Protein AF-A0A517YZB8-F1 (afdb_monomer)

Secondary structure (DSSP, 8-state):
-------TTHHHHHHHHHHHGGGHHHHHHHHTTS-HHHHHHHHHHHTS---HHHHHHHHT--HHHHHHHHHHHHHHHT-HHHHHHHHTGGGS-HHHHHHHIIIIIS---HHHHHHHHT--HHHHHHHHHHHHHHHHHHHHHHHHHHHHHHHHHHHHTTS--

Nearest PDB structures (foldseek):
  3hug-assembly1_C  TM=6.269E-01  e=5.762E-01  Mycobacterium tuberculosis H37Rv
  3hug-assembly6_K  TM=7.030E-01  e=1.123E+00  Mycobacterium tuberculosis H37Rv
  1xsv-assembly1_B  TM=5.553E-01  e=5.762E-01  Staphylococcus aureus
  3hug-assembly4_M  TM=6.678E-01  e=1.527E+00  Mycobacterium tuberculosis H37Rv
  6dxo-assembly1_A  TM=4.059E-01  e=3.133E+00  Streptomyces venezuelae ATCC 10712

Sequence (161 aa):
MVQVRGSLKGLSEENLRINMVSHSEELLDRSTHLPTADRVLLEQVLRYGFTAHEIGRLSGITSSSVLRRVRKLSGRLRDPMYRFVTEKEVLIPRDLKVTARLIFVEGRSMRVASEKQGVTMHHTRKRVQQLRMLKEAHEQMNGLGETLKRERTRGRSRKRS

Structure (mmCIF, N/CA/C/O backbone):
data_AF-A0A517YZB8-F1
#
_entry.id   AF-A0A517YZB8-F1
#
loop_
_atom_site.group_PDB
_atom_site.id
_atom_site.type_symbol
_atom_site.label_atom_id
_atom_site.label_alt_id
_atom_site.label_comp_id
_atom_site.label_asym_id
_atom_site.label_entity_id
_atom_site.label_seq_id
_atom_site.pdbx_PDB_ins_code
_atom_site.Cartn_x
_atom_site.Cartn_y
_atom_site.Cartn_z
_atom_site.occupancy
_atom_site.B_iso_or_equiv
_atom_site.auth_seq_id
_atom_site.auth_comp_id
_atom_site.auth_asym_id
_atom_site.auth_atom_id
_atom_site.pdbx_PDB_model_num
ATOM 1 N N . MET A 1 1 ? -29.708 24.770 32.185 1.00 43.69 1 MET A N 1
ATOM 2 C CA . MET A 1 1 ? -30.101 24.411 30.803 1.00 43.69 1 MET A CA 1
ATOM 3 C C . MET A 1 1 ? -28.851 24.026 30.025 1.00 43.69 1 MET A C 1
ATOM 5 O O . MET A 1 1 ? -28.064 24.898 29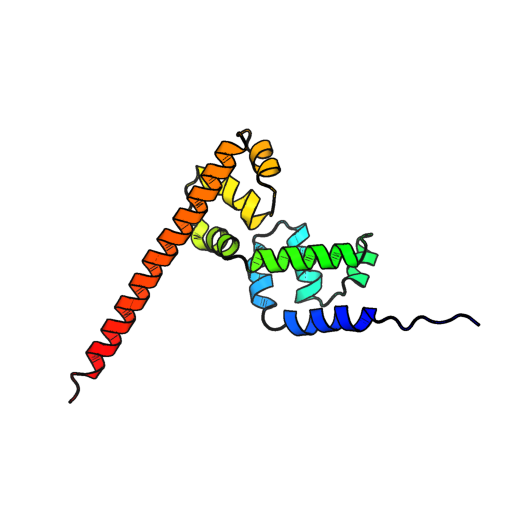.688 1.00 43.69 1 MET A O 1
ATOM 9 N N . VAL A 1 2 ? -28.622 22.730 29.805 1.00 41.00 2 VAL A N 1
ATOM 10 C CA . VAL A 1 2 ? -27.476 22.231 29.025 1.00 41.00 2 VAL A CA 1
ATOM 11 C C . VAL A 1 2 ? -27.929 22.102 27.571 1.00 41.00 2 VAL A C 1
ATOM 13 O O . VAL A 1 2 ? -28.785 21.277 27.262 1.00 41.00 2 VAL A O 1
ATOM 16 N N . GLN A 1 3 ? -27.396 22.942 26.682 1.00 40.94 3 GLN A N 1
ATOM 17 C CA . GLN A 1 3 ? -27.635 22.827 25.243 1.00 40.94 3 GLN A CA 1
ATOM 18 C C . GLN A 1 3 ? -26.942 21.567 24.714 1.00 40.94 3 GLN A C 1
ATOM 20 O O . GLN A 1 3 ? -25.725 21.529 24.526 1.00 40.94 3 GLN A O 1
ATOM 25 N N . VAL A 1 4 ? -27.735 20.532 24.449 1.00 43.50 4 VAL A N 1
ATOM 26 C CA . VAL A 1 4 ? -27.315 19.359 23.684 1.00 43.50 4 VAL A CA 1
ATOM 27 C C . VAL A 1 4 ? -27.113 19.814 22.239 1.00 43.50 4 VAL A C 1
ATOM 29 O O . VAL A 1 4 ? -28.065 19.951 21.475 1.00 43.50 4 VAL A O 1
ATOM 32 N N . ARG A 1 5 ? -25.865 20.108 21.857 1.00 42.34 5 ARG A N 1
ATOM 33 C CA . ARG A 1 5 ? -25.499 20.318 20.451 1.00 42.34 5 ARG A CA 1
ATOM 34 C C . ARG A 1 5 ? -25.814 19.034 19.682 1.00 42.34 5 ARG A C 1
ATOM 36 O O . ARG A 1 5 ? -25.119 18.032 19.848 1.00 42.34 5 ARG A O 1
ATOM 43 N N . GLY A 1 6 ? -26.861 19.087 18.858 1.00 44.06 6 GLY A N 1
ATOM 44 C CA . GLY A 1 6 ? -27.249 18.040 17.919 1.00 44.06 6 GLY A CA 1
ATOM 45 C C . GLY A 1 6 ? -26.044 17.593 17.096 1.00 44.06 6 GLY A C 1
ATOM 46 O O . GLY A 1 6 ? -25.476 18.347 16.307 1.00 44.06 6 GLY A O 1
ATOM 47 N N . SER A 1 7 ? -25.607 16.368 17.363 1.00 49.06 7 SER A N 1
ATOM 48 C CA . SER A 1 7 ? -24.393 15.780 16.821 1.00 49.06 7 SER A CA 1
ATOM 49 C C . SER A 1 7 ? -24.633 15.360 15.371 1.00 49.06 7 SER A C 1
ATOM 51 O O . SER A 1 7 ? -2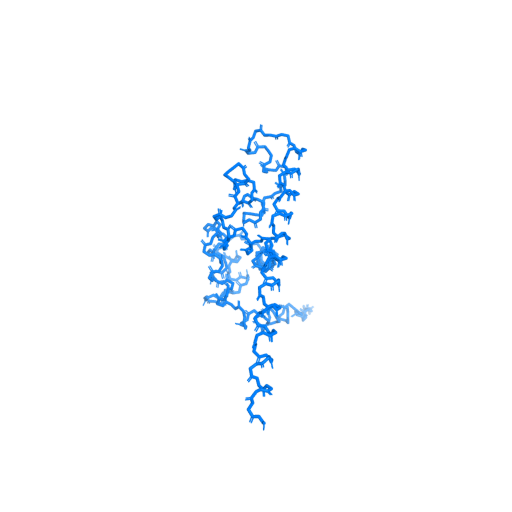5.094 14.255 15.104 1.00 49.06 7 SER A O 1
ATOM 53 N N . LEU A 1 8 ? -24.242 16.207 14.415 1.00 47.28 8 LEU A N 1
ATOM 54 C CA . LEU A 1 8 ? -24.146 15.870 12.983 1.00 47.28 8 LEU A CA 1
ATOM 55 C C . LEU A 1 8 ? -23.129 14.737 12.681 1.00 47.28 8 LEU A C 1
ATOM 57 O O . LEU A 1 8 ? -22.848 14.442 11.522 1.00 47.28 8 LEU A O 1
ATOM 61 N N . LYS A 1 9 ? -22.557 14.080 13.705 1.00 54.66 9 LYS A N 1
ATOM 62 C CA . LYS A 1 9 ? -21.569 13.000 13.554 1.00 54.66 9 LYS A CA 1
ATOM 63 C C . LYS A 1 9 ? -22.149 11.725 12.928 1.00 54.66 9 LYS A C 1
ATOM 65 O O . LYS A 1 9 ? -21.407 11.044 12.222 1.00 54.66 9 LYS A O 1
ATOM 70 N N . GLY A 1 10 ? -23.442 11.438 13.123 1.00 52.25 10 GLY A N 1
ATOM 71 C CA . GLY A 1 10 ? -24.079 10.206 12.629 1.00 52.25 10 GLY A CA 1
ATOM 72 C C . GLY A 1 10 ? -24.065 10.072 11.102 1.00 52.25 10 GLY A C 1
ATOM 73 O O . GLY A 1 10 ? -23.711 9.023 10.570 1.00 52.25 10 GLY A O 1
ATOM 74 N N . LEU A 1 11 ? -24.300 11.177 10.387 1.00 49.84 11 LEU A N 1
ATOM 75 C CA . LEU A 1 11 ? -24.392 11.180 8.922 1.00 49.84 11 LEU A CA 1
ATOM 76 C C . LEU A 1 11 ? -23.056 10.862 8.226 1.00 49.84 11 LEU A C 1
ATOM 78 O O . LEU A 1 11 ? -23.046 10.398 7.089 1.00 49.84 11 LEU A O 1
ATOM 82 N N . SER A 1 12 ? -21.911 11.091 8.881 1.00 60.69 12 SER A N 1
ATOM 83 C CA . SER A 1 12 ? -20.603 10.779 8.284 1.00 60.69 12 SER A CA 1
ATOM 84 C C . SER A 1 12 ? -20.230 9.296 8.386 1.00 60.69 12 SER A C 1
ATOM 86 O O . SER A 1 12 ? -19.554 8.778 7.496 1.00 60.69 12 SER A O 1
ATOM 88 N N . GLU A 1 13 ? -20.679 8.610 9.443 1.00 57.50 13 GLU A N 1
ATOM 89 C CA . GLU A 1 13 ? -20.443 7.174 9.638 1.00 57.50 13 GLU A CA 1
ATOM 90 C C . GLU A 1 13 ? -21.398 6.335 8.784 1.00 57.50 13 GLU A C 1
ATOM 92 O O . GLU A 1 13 ? -20.986 5.346 8.179 1.00 57.50 13 GLU A O 1
ATOM 97 N N . GLU A 1 14 ? -22.646 6.779 8.651 1.00 57.38 14 GLU A N 1
ATOM 98 C CA . GLU A 1 14 ? -23.661 6.115 7.833 1.00 57.38 14 GLU A CA 1
ATOM 99 C C . GLU A 1 14 ? -23.355 6.225 6.327 1.00 57.38 14 GLU A C 1
ATOM 101 O O . GLU A 1 14 ? -23.404 5.231 5.603 1.00 57.38 14 GLU A O 1
ATOM 106 N N . ASN A 1 15 ? -22.869 7.382 5.861 1.00 54.12 15 ASN A N 1
ATOM 107 C CA . ASN A 1 15 ? -22.418 7.551 4.471 1.00 54.12 15 ASN A CA 1
ATOM 108 C C . ASN A 1 15 ? -21.153 6.742 4.122 1.00 54.12 15 ASN A C 1
ATOM 110 O O . ASN A 1 15 ? -20.945 6.380 2.960 1.00 54.12 15 ASN A O 1
ATOM 114 N N . LEU A 1 16 ? -20.299 6.440 5.108 1.00 58.91 16 LEU A N 1
ATOM 115 C CA . LEU A 1 16 ? -19.169 5.523 4.924 1.00 58.91 16 LEU A CA 1
ATOM 116 C C . LEU A 1 16 ? -19.641 4.076 4.755 1.00 58.91 16 LEU A C 1
ATOM 118 O O . LEU A 1 16 ? -19.061 3.351 3.946 1.00 58.91 16 LEU A O 1
ATOM 122 N N . ARG A 1 17 ? -20.704 3.674 5.464 1.00 61.88 17 ARG A N 1
ATOM 123 C CA . ARG A 1 17 ? -21.308 2.343 5.318 1.00 61.88 17 ARG A CA 1
ATOM 124 C C . ARG A 1 17 ? -21.880 2.143 3.913 1.00 61.88 17 ARG A C 1
ATOM 126 O O . ARG A 1 17 ? -21.537 1.157 3.271 1.00 61.88 17 ARG A O 1
ATOM 133 N N . ILE A 1 18 ? -22.659 3.092 3.392 1.00 52.88 18 ILE A N 1
ATOM 134 C CA . ILE A 1 18 ? -23.397 2.918 2.124 1.00 52.88 18 ILE A CA 1
ATOM 135 C C . ILE A 1 18 ? -22.463 2.800 0.901 1.00 52.88 18 ILE A C 1
ATOM 137 O O . ILE A 1 18 ? -22.682 1.954 0.038 1.00 52.88 18 ILE A O 1
ATOM 141 N N . ASN A 1 19 ? -21.364 3.563 0.843 1.00 55.94 19 ASN A N 1
ATOM 142 C CA . ASN A 1 19 ? -20.437 3.522 -0.301 1.00 55.94 19 ASN A CA 1
ATOM 143 C C . ASN A 1 19 ? -19.393 2.382 -0.250 1.00 55.94 19 ASN A C 1
ATOM 145 O O . ASN A 1 19 ? -18.726 2.124 -1.255 1.00 55.94 19 ASN A O 1
ATOM 149 N N . MET A 1 20 ? -19.202 1.708 0.894 1.00 61.72 20 MET A N 1
ATOM 150 C CA . MET A 1 20 ? -18.196 0.637 1.033 1.00 61.72 20 MET A CA 1
ATOM 151 C C . MET A 1 20 ? -18.719 -0.763 0.686 1.00 61.72 20 MET A C 1
ATOM 153 O O . MET A 1 20 ? -17.911 -1.610 0.313 1.00 61.72 20 MET A O 1
ATOM 157 N N . VAL A 1 21 ? -20.031 -1.011 0.749 1.00 64.44 21 VAL A N 1
ATOM 158 C CA . VAL A 1 21 ? -20.598 -2.369 0.616 1.00 64.44 21 VAL A CA 1
ATOM 159 C C . VAL A 1 21 ? -20.439 -2.948 -0.795 1.00 64.44 21 VAL A C 1
ATOM 161 O O . VAL A 1 21 ? -20.084 -4.110 -0.926 1.00 64.44 21 VAL A O 1
ATOM 164 N N . SER A 1 22 ? -20.599 -2.152 -1.857 1.00 68.19 22 SER A N 1
ATOM 165 C CA . SER A 1 22 ? -20.546 -2.678 -3.237 1.00 68.19 22 SER A CA 1
ATOM 166 C C . SER A 1 22 ? -19.158 -3.164 -3.687 1.00 68.19 22 SER A C 1
ATOM 168 O O . SER A 1 22 ? -19.068 -3.848 -4.699 1.00 68.19 22 SER A O 1
ATOM 170 N N . HIS A 1 23 ? -18.084 -2.795 -2.983 1.00 80.88 23 HIS A N 1
ATOM 171 C CA . HIS A 1 23 ? -16.704 -3.165 -3.336 1.00 80.88 23 HIS A CA 1
ATOM 172 C C . HIS A 1 23 ? -15.962 -3.801 -2.149 1.00 80.88 23 HIS A C 1
ATOM 174 O O . HIS A 1 23 ? -14.731 -3.832 -2.123 1.00 80.88 23 HIS A O 1
ATOM 180 N N . SER A 1 24 ? -16.689 -4.245 -1.120 1.00 86.81 24 SER A N 1
ATOM 181 C CA . SER A 1 24 ? -16.093 -4.740 0.123 1.00 86.81 24 SER A CA 1
ATOM 182 C C . SER A 1 24 ? -15.305 -6.031 -0.098 1.00 86.81 24 SER A C 1
ATOM 184 O O . SER A 1 24 ? -14.189 -6.146 0.405 1.00 86.81 24 SER A O 1
ATOM 186 N N . GLU A 1 25 ? -15.834 -6.963 -0.892 1.00 91.50 25 GLU A N 1
ATOM 187 C CA . GLU A 1 25 ? -15.196 -8.253 -1.179 1.00 91.50 25 GLU A CA 1
ATOM 188 C C . GLU A 1 25 ? -13.887 -8.092 -1.958 1.00 91.50 25 GLU A C 1
ATOM 190 O O . GLU A 1 25 ? -12.862 -8.631 -1.547 1.00 91.50 25 GLU A O 1
ATOM 195 N N . GLU A 1 26 ? -13.882 -7.274 -3.015 1.00 92.62 26 GLU A N 1
ATOM 196 C CA . GLU A 1 26 ? -12.677 -6.979 -3.806 1.00 92.62 26 GLU A CA 1
ATOM 197 C C . GLU A 1 26 ? -11.583 -6.326 -2.945 1.00 92.62 26 GLU A C 1
ATOM 199 O O . GLU A 1 26 ? -10.399 -6.649 -3.057 1.00 92.62 26 GLU A O 1
ATOM 204 N N . LEU A 1 27 ? -11.967 -5.409 -2.050 1.00 94.38 27 LEU A N 1
ATOM 205 C CA . LEU A 1 27 ? -11.023 -4.787 -1.125 1.00 94.38 27 LEU A CA 1
ATOM 206 C C . LEU A 1 27 ? -10.487 -5.788 -0.095 1.00 94.38 27 LEU A C 1
ATOM 208 O O . LEU A 1 27 ? -9.301 -5.731 0.232 1.00 94.38 27 LEU A O 1
ATOM 212 N N . LEU A 1 28 ? -11.324 -6.695 0.411 1.00 95.69 28 LEU A N 1
ATOM 213 C CA . LEU A 1 28 ? -10.901 -7.737 1.347 1.00 95.69 28 LEU A CA 1
ATOM 214 C C . LEU A 1 28 ? -9.934 -8.726 0.691 1.00 95.69 28 LEU A C 1
ATOM 216 O O . LEU A 1 28 ? -8.902 -9.024 1.292 1.00 95.69 28 LEU A O 1
ATOM 220 N N . ASP A 1 29 ? -10.206 -9.168 -0.535 1.00 95.81 29 ASP A N 1
ATOM 221 C CA . ASP A 1 29 ? -9.309 -10.047 -1.291 1.00 95.81 29 ASP A CA 1
ATOM 222 C C . ASP A 1 29 ? -7.934 -9.398 -1.492 1.00 95.81 29 ASP A C 1
ATOM 224 O O . ASP A 1 29 ? -6.901 -9.938 -1.086 1.00 95.81 29 ASP A O 1
ATOM 228 N N . ARG A 1 30 ? -7.912 -8.147 -1.965 1.00 96.25 30 ARG A N 1
ATOM 229 C CA . ARG A 1 30 ? -6.662 -7.387 -2.109 1.00 96.25 30 ARG A CA 1
ATOM 230 C C . ARG A 1 30 ? -5.945 -7.164 -0.783 1.00 96.25 30 ARG A C 1
ATOM 232 O O . ARG A 1 30 ? -4.716 -7.126 -0.747 1.00 96.25 30 ARG A O 1
ATOM 239 N N . SER A 1 31 ? -6.679 -7.026 0.322 1.00 97.00 31 SER A N 1
ATOM 240 C CA . SER A 1 31 ? -6.086 -6.776 1.639 1.00 97.00 31 SER A CA 1
ATOM 241 C C . SER A 1 31 ? -5.189 -7.915 2.140 1.00 97.00 31 SER A C 1
ATOM 243 O O . SER A 1 31 ? -4.376 -7.691 3.039 1.00 97.00 31 SER A O 1
ATOM 245 N N . THR A 1 32 ? -5.262 -9.106 1.537 1.00 97.25 32 THR A N 1
ATOM 246 C CA . THR A 1 32 ? -4.416 -10.263 1.875 1.00 97.25 32 THR A CA 1
ATOM 247 C C . THR A 1 32 ? -2.918 -9.975 1.747 1.00 97.25 32 THR A C 1
ATOM 249 O O . THR A 1 32 ? -2.129 -10.533 2.512 1.00 97.25 32 THR A O 1
ATOM 252 N N . HIS A 1 33 ? -2.523 -9.050 0.864 1.00 96.62 33 HIS A N 1
ATOM 253 C CA . HIS A 1 33 ? -1.128 -8.635 0.677 1.00 96.62 33 HIS A CA 1
ATOM 254 C C . HIS A 1 33 ? -0.665 -7.530 1.643 1.00 96.62 33 HIS A C 1
ATOM 256 O O . HIS A 1 33 ? 0.521 -7.181 1.661 1.00 96.62 33 HIS A O 1
ATOM 262 N N . LEU A 1 34 ? -1.571 -6.939 2.429 1.00 96.56 34 LEU A N 1
ATOM 263 C CA . LEU A 1 34 ? -1.227 -5.893 3.391 1.00 96.56 34 LEU A CA 1
ATOM 264 C C . LEU A 1 34 ? -0.509 -6.453 4.629 1.00 96.56 34 LEU A C 1
ATOM 266 O O . LEU A 1 34 ? -0.660 -7.627 4.967 1.00 96.56 34 LEU A O 1
ATOM 270 N N . PRO A 1 35 ? 0.231 -5.603 5.369 1.00 95.75 35 PRO A N 1
ATOM 271 C CA . PRO A 1 35 ? 0.686 -5.951 6.710 1.00 95.75 35 PRO A CA 1
ATOM 272 C C . PRO A 1 35 ? -0.486 -6.378 7.601 1.00 95.75 35 PRO A C 1
ATOM 274 O O . PRO A 1 35 ? -1.552 -5.763 7.552 1.00 95.75 35 PRO A O 1
ATOM 277 N N . THR A 1 36 ? -0.268 -7.367 8.472 1.00 96.50 36 THR A N 1
ATOM 278 C CA . THR A 1 36 ? -1.317 -7.978 9.309 1.00 96.50 36 THR A CA 1
ATOM 279 C C . THR A 1 36 ? -2.178 -6.950 10.044 1.00 96.50 36 THR A C 1
ATOM 281 O O . THR A 1 36 ? -3.398 -7.041 10.007 1.00 96.50 36 THR A O 1
ATOM 284 N N . ALA A 1 37 ? -1.567 -5.928 10.651 1.00 95.94 37 ALA A N 1
ATOM 285 C CA . ALA A 1 37 ? -2.303 -4.894 11.382 1.00 95.94 37 ALA A CA 1
ATOM 286 C C . ALA A 1 37 ? -3.243 -4.057 10.488 1.00 95.94 37 ALA A C 1
ATOM 288 O O . ALA A 1 37 ? -4.312 -3.650 10.933 1.00 95.94 37 ALA A O 1
ATOM 289 N N . ASP A 1 38 ? -2.856 -3.789 9.237 1.00 96.88 38 ASP A N 1
ATOM 290 C CA . ASP A 1 38 ? -3.704 -3.068 8.278 1.00 96.88 38 ASP A CA 1
ATOM 291 C C . ASP A 1 38 ? -4.826 -3.968 7.743 1.00 96.88 38 ASP A C 1
ATOM 293 O O . ASP A 1 38 ? -5.953 -3.504 7.576 1.00 96.88 38 ASP A O 1
ATOM 297 N N . ARG A 1 39 ? -4.523 -5.251 7.498 1.00 97.44 39 ARG A N 1
ATOM 298 C CA . ARG A 1 39 ? -5.501 -6.251 7.055 1.00 97.44 39 ARG A CA 1
ATOM 299 C C . ARG A 1 39 ? -6.593 -6.462 8.102 1.00 97.44 39 ARG A C 1
ATOM 301 O O . ARG A 1 39 ? -7.765 -6.313 7.782 1.00 97.44 39 ARG A O 1
ATOM 308 N N . VAL A 1 40 ? -6.209 -6.711 9.356 1.00 96.94 40 VAL A N 1
ATOM 309 C CA . VAL A 1 40 ? -7.148 -6.908 10.476 1.00 96.94 40 VAL A CA 1
ATOM 310 C C . VAL A 1 40 ? -8.063 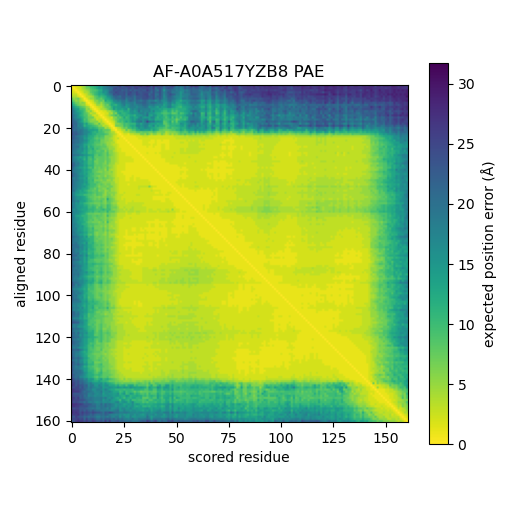-5.697 10.645 1.00 96.94 40 VAL A C 1
ATOM 312 O O . VAL A 1 40 ? -9.266 -5.858 10.826 1.00 96.94 40 VAL A O 1
ATOM 315 N N . LEU A 1 41 ? -7.522 -4.480 10.527 1.00 96.12 41 LEU A N 1
ATOM 316 C CA . LEU A 1 41 ? -8.332 -3.266 10.606 1.00 96.12 41 LEU A CA 1
ATOM 317 C C . LEU A 1 41 ? -9.390 -3.202 9.494 1.00 96.12 41 LEU A C 1
ATOM 319 O O . LEU A 1 41 ? -10.535 -2.835 9.753 1.00 96.12 41 LEU A O 1
ATOM 323 N N . LEU A 1 42 ? -9.021 -3.539 8.256 1.00 95.75 42 LEU A N 1
ATOM 324 C CA . LEU A 1 42 ? -9.980 -3.578 7.153 1.00 95.75 42 LEU A CA 1
ATOM 325 C C . LEU A 1 42 ? -11.010 -4.690 7.329 1.00 95.75 42 LEU A C 1
ATOM 327 O O . LEU A 1 42 ? -12.181 -4.436 7.081 1.00 95.75 42 LEU A O 1
ATOM 331 N N . GLU A 1 43 ? -10.617 -5.877 7.790 1.00 96.12 43 GLU A N 1
ATOM 332 C CA . GLU A 1 43 ? -11.545 -6.974 8.089 1.00 96.12 43 GLU A CA 1
ATOM 333 C C . GLU A 1 43 ? -12.569 -6.571 9.160 1.00 96.12 43 GLU A C 1
ATOM 335 O O . GLU A 1 43 ? -13.766 -6.770 8.964 1.00 96.12 43 GLU A O 1
ATOM 340 N N . GLN A 1 44 ? -12.136 -5.935 10.253 1.00 95.06 44 GLN A N 1
ATOM 341 C CA . GLN A 1 44 ? -13.029 -5.412 11.298 1.00 95.06 44 GLN A CA 1
ATOM 342 C C . GLN A 1 44 ? -14.108 -4.489 10.728 1.00 95.06 44 GLN A C 1
ATOM 344 O O . GLN A 1 44 ? -15.282 -4.634 11.061 1.00 95.06 44 GLN A O 1
ATOM 349 N N . VAL A 1 45 ? -13.729 -3.583 9.830 1.00 93.38 45 VAL A N 1
ATOM 350 C CA . VAL A 1 45 ? -14.671 -2.627 9.238 1.00 93.38 45 VAL A CA 1
ATOM 351 C C . VAL A 1 45 ? -15.538 -3.272 8.155 1.00 93.38 45 VAL A C 1
ATOM 353 O O . VAL A 1 45 ? -16.755 -3.126 8.175 1.00 93.38 45 VAL A O 1
ATOM 356 N N . LEU A 1 46 ? -14.922 -3.962 7.194 1.00 92.38 46 LEU A N 1
ATOM 357 C CA . LEU A 1 46 ? -15.580 -4.429 5.971 1.00 92.38 46 LEU A CA 1
ATOM 358 C C . LEU A 1 46 ? -16.303 -5.762 6.137 1.00 92.38 46 LEU A C 1
ATOM 360 O O . LEU A 1 46 ? -17.359 -5.945 5.542 1.00 92.38 46 LEU A O 1
ATOM 364 N N . ARG A 1 47 ? -15.728 -6.696 6.901 1.00 93.50 47 ARG A N 1
ATOM 365 C CA . ARG A 1 47 ? -16.292 -8.037 7.099 1.00 93.50 47 ARG A CA 1
ATOM 366 C C . ARG A 1 47 ? -17.190 -8.090 8.328 1.00 93.50 47 ARG A C 1
ATOM 368 O O . ARG A 1 47 ? -18.269 -8.661 8.260 1.00 93.50 47 ARG A O 1
ATOM 375 N N . TYR A 1 48 ? -16.743 -7.506 9.437 1.00 92.56 48 TYR A N 1
ATOM 376 C CA . TYR A 1 48 ? -17.448 -7.601 10.720 1.00 92.56 48 TYR A CA 1
ATOM 377 C C . TYR A 1 48 ? -18.331 -6.382 11.033 1.00 92.56 48 TYR A C 1
ATOM 379 O O . TYR A 1 48 ? -19.074 -6.404 12.009 1.00 92.56 48 TYR A O 1
ATOM 387 N N . GLY A 1 49 ? -18.279 -5.324 10.217 1.00 91.50 49 GLY A N 1
ATOM 388 C CA . GLY A 1 49 ? -19.171 -4.167 10.340 1.00 91.50 49 GLY A CA 1
ATOM 389 C C . GLY A 1 49 ? -18.901 -3.254 11.541 1.00 91.50 49 GLY A C 1
ATOM 390 O O . GLY A 1 49 ? -19.741 -2.396 11.841 1.00 91.50 49 GLY A O 1
ATOM 391 N N . PHE A 1 50 ? -17.748 -3.400 12.210 1.00 92.44 50 PHE A N 1
ATOM 392 C CA . PHE A 1 50 ? -17.381 -2.550 13.340 1.00 92.44 50 PHE A CA 1
ATOM 393 C C . PHE A 1 50 ? -17.274 -1.085 12.910 1.00 92.44 50 PHE A C 1
ATOM 395 O O . PHE A 1 50 ? -16.674 -0.734 11.889 1.00 92.44 50 PHE A O 1
ATOM 402 N N . THR A 1 51 ? -17.822 -0.206 13.739 1.00 92.12 51 THR A N 1
ATOM 403 C CA . THR A 1 51 ? -17.681 1.239 13.588 1.00 92.12 51 THR A CA 1
ATOM 404 C C . THR A 1 51 ? -16.279 1.693 13.990 1.00 92.12 51 THR A C 1
ATOM 406 O O . THR A 1 51 ? -15.588 1.072 14.803 1.00 92.12 51 THR A O 1
ATOM 409 N N . ALA A 1 52 ? -15.850 2.845 13.469 1.00 90.88 52 ALA A N 1
ATOM 410 C CA . ALA A 1 52 ? -14.572 3.436 13.860 1.00 90.88 52 ALA A CA 1
ATOM 411 C C . ALA A 1 52 ? -14.510 3.770 15.358 1.00 90.88 52 ALA A C 1
ATOM 413 O O . ALA A 1 52 ? -13.432 3.745 15.953 1.00 90.88 52 ALA A O 1
ATOM 414 N N . HIS A 1 53 ? -15.660 4.077 15.962 1.00 93.00 53 HIS A N 1
ATOM 415 C CA . HIS A 1 53 ? -15.786 4.305 17.392 1.00 93.00 53 HIS A CA 1
ATOM 416 C C . HIS A 1 53 ? -15.548 3.032 18.217 1.00 93.00 53 HIS A C 1
ATOM 418 O O . HIS A 1 53 ? -14.786 3.071 19.182 1.00 93.00 53 HIS A O 1
ATOM 424 N N . GLU A 1 54 ? -16.147 1.902 17.836 1.00 93.75 54 GLU A N 1
ATOM 425 C CA . GLU A 1 54 ? -15.930 0.613 18.510 1.00 93.75 54 GLU A CA 1
ATOM 426 C C . GLU A 1 54 ? -14.474 0.163 18.408 1.00 93.75 54 GLU A C 1
ATOM 428 O O . GLU A 1 54 ? -13.851 -0.136 19.427 1.00 93.75 54 GLU A O 1
ATOM 433 N N . ILE A 1 55 ? -13.897 0.205 17.204 1.00 95.50 55 ILE A N 1
ATOM 434 C CA . ILE A 1 55 ? -12.484 -0.137 16.983 1.00 95.50 55 ILE A CA 1
ATOM 435 C C . ILE A 1 55 ? -11.578 0.780 17.806 1.00 95.50 55 ILE A C 1
ATOM 437 O O . ILE A 1 55 ? -10.621 0.316 18.430 1.00 95.50 55 ILE A O 1
ATOM 441 N N . GLY A 1 56 ? -11.884 2.079 17.828 1.00 94.06 56 GLY A N 1
ATOM 442 C CA . GLY A 1 56 ? -11.139 3.063 18.600 1.00 94.06 56 GLY A CA 1
ATOM 443 C C . GLY A 1 56 ? -11.144 2.770 20.100 1.00 94.06 56 GLY A C 1
ATOM 444 O O . GLY A 1 56 ? -10.084 2.767 20.726 1.00 94.06 56 GLY A O 1
ATOM 445 N N . ARG A 1 57 ? -12.314 2.433 20.659 1.00 96.62 57 ARG A N 1
ATOM 446 C CA . ARG A 1 57 ? -12.464 2.026 22.064 1.00 96.62 57 ARG A CA 1
ATOM 447 C C . ARG A 1 57 ? -11.667 0.756 22.379 1.00 96.62 57 ARG A C 1
ATOM 449 O O . ARG A 1 57 ? -10.995 0.721 23.401 1.00 96.62 57 ARG A O 1
ATOM 456 N N . LEU A 1 58 ? -11.714 -0.251 21.505 1.00 96.19 58 LEU A N 1
ATOM 457 C CA . LEU A 1 58 ? -10.999 -1.522 21.692 1.00 96.19 58 LEU A CA 1
ATOM 458 C C . LEU A 1 58 ? -9.476 -1.379 21.566 1.00 96.19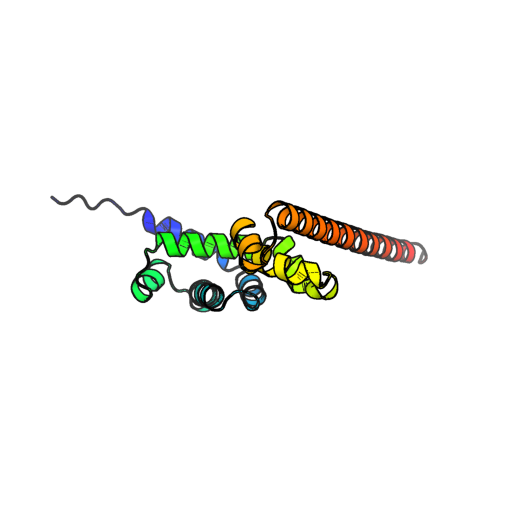 58 LEU A C 1
ATOM 460 O O . LEU A 1 58 ? -8.736 -2.081 22.244 1.00 96.19 58 LEU A O 1
ATOM 464 N N . SER A 1 59 ? -9.005 -0.476 20.703 1.00 94.62 59 SER A N 1
ATOM 465 C CA . SER A 1 59 ? -7.577 -0.342 20.372 1.00 94.62 59 SER A CA 1
ATOM 466 C C . SER A 1 59 ? -6.873 0.805 21.104 1.00 94.62 59 SER A C 1
ATOM 468 O O . SER A 1 59 ? -5.671 0.986 20.927 1.00 94.62 59 SER A O 1
ATOM 470 N N . GLY A 1 60 ? -7.607 1.631 21.858 1.00 96.06 60 GLY A N 1
ATOM 471 C CA . GLY A 1 60 ? -7.069 2.841 22.491 1.00 96.06 60 GLY A CA 1
ATOM 472 C C . GLY A 1 60 ? -6.709 3.955 21.496 1.00 96.06 60 GLY A C 1
ATOM 473 O O . GLY A 1 60 ? -5.819 4.761 21.758 1.00 96.06 60 GLY A O 1
ATOM 474 N N . ILE A 1 61 ? -7.368 4.004 20.334 1.00 95.75 61 ILE A N 1
ATOM 475 C CA . ILE A 1 61 ? -7.103 4.980 19.264 1.00 95.75 61 ILE A CA 1
ATOM 476 C C . ILE A 1 61 ? -8.363 5.821 19.026 1.00 95.75 61 ILE A C 1
ATOM 478 O O . ILE A 1 61 ? -9.483 5.343 19.154 1.00 95.75 61 ILE A O 1
ATOM 482 N N . THR A 1 62 ? -8.221 7.087 18.637 1.00 95.06 62 THR A N 1
ATOM 483 C CA . THR A 1 62 ? -9.389 7.922 18.319 1.00 95.06 62 THR A CA 1
ATOM 484 C C . THR A 1 62 ? -10.104 7.452 17.045 1.00 95.06 62 THR A C 1
ATOM 486 O O . THR A 1 62 ? -9.461 7.087 16.056 1.00 95.06 62 THR A O 1
A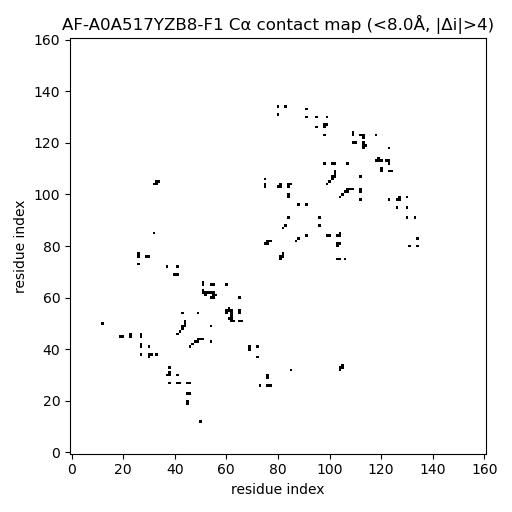TOM 489 N N . SER A 1 63 ? -11.438 7.552 17.006 1.00 92.06 63 SER A N 1
ATOM 490 C CA . SER A 1 63 ? -12.241 7.178 15.827 1.00 92.06 63 SER A CA 1
ATOM 491 C C . SER A 1 63 ? -11.804 7.925 14.561 1.00 92.06 63 SER A C 1
ATOM 493 O O . SER A 1 63 ? -11.770 7.357 13.475 1.00 92.06 63 SER A O 1
ATOM 495 N N . SER A 1 64 ? -11.395 9.193 14.695 1.00 92.50 64 SER A N 1
ATOM 496 C CA . SER A 1 64 ? -10.873 9.998 13.579 1.00 92.50 64 SER A CA 1
ATOM 497 C C . SER A 1 64 ? -9.610 9.384 12.960 1.00 92.50 64 SER A C 1
ATOM 499 O O . SER A 1 64 ? -9.493 9.284 11.736 1.00 92.50 64 SER A O 1
ATOM 501 N N . SER A 1 65 ? -8.685 8.899 13.794 1.00 94.94 65 SER A N 1
ATOM 502 C CA . SER A 1 65 ? -7.473 8.215 13.335 1.00 94.94 65 SER A CA 1
ATOM 503 C C . SER A 1 65 ? -7.794 6.888 12.650 1.00 94.94 65 SER A C 1
ATOM 505 O O . SER A 1 65 ? -7.203 6.588 11.609 1.00 94.94 65 SER A O 1
ATOM 507 N N . VAL A 1 66 ? -8.763 6.131 13.175 1.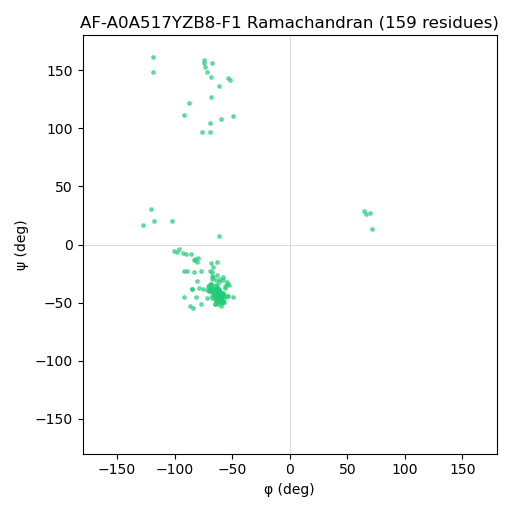00 95.19 66 VAL A N 1
ATOM 508 C CA . VAL A 1 66 ? -9.265 4.900 12.544 1.00 95.19 66 VAL A CA 1
ATOM 509 C C . VAL A 1 66 ? -9.824 5.204 11.153 1.00 95.19 66 VAL A C 1
ATOM 511 O O . VAL A 1 66 ? -9.354 4.635 10.169 1.00 95.19 66 VAL A O 1
ATOM 514 N N . LEU A 1 67 ? -10.739 6.173 11.037 1.00 92.69 67 LEU A N 1
ATOM 515 C CA . LEU A 1 67 ? -11.330 6.578 9.758 1.00 92.69 67 LEU A CA 1
ATOM 516 C C . LEU A 1 67 ? -10.282 7.051 8.753 1.00 92.69 67 LEU A C 1
ATOM 518 O O . LEU A 1 67 ? -10.304 6.655 7.587 1.00 92.69 67 LEU A O 1
ATOM 522 N N . ARG A 1 68 ? -9.335 7.885 9.193 1.00 94.44 68 ARG A N 1
ATOM 523 C CA . ARG A 1 68 ? -8.239 8.359 8.343 1.00 94.44 68 ARG A CA 1
ATOM 524 C C . ARG A 1 68 ? -7.402 7.193 7.825 1.00 94.44 68 ARG A C 1
ATOM 526 O O . ARG A 1 68 ? -7.049 7.181 6.645 1.00 94.44 68 ARG A O 1
ATOM 533 N N . ARG A 1 69 ? -7.101 6.214 8.683 1.00 95.50 69 ARG A N 1
ATOM 534 C CA . ARG A 1 69 ? -6.346 5.018 8.300 1.00 95.50 69 ARG A CA 1
ATOM 535 C C . ARG A 1 69 ? -7.136 4.178 7.302 1.00 95.50 69 ARG A C 1
ATOM 537 O O . ARG A 1 69 ? -6.613 3.925 6.225 1.00 95.50 69 ARG A O 1
ATOM 544 N N . VAL A 1 70 ? -8.395 3.850 7.580 1.00 95.31 70 VAL A N 1
ATOM 545 C CA . VAL A 1 70 ? -9.267 3.067 6.681 1.00 95.31 70 VAL A CA 1
ATOM 546 C C . VAL A 1 70 ? -9.404 3.723 5.306 1.00 95.31 70 VAL A C 1
ATOM 548 O O . VAL A 1 70 ? -9.245 3.046 4.291 1.00 95.31 70 VAL A O 1
ATOM 551 N N . ARG A 1 71 ? -9.614 5.046 5.242 1.00 94.19 71 ARG A N 1
ATOM 552 C CA . ARG A 1 71 ? -9.668 5.788 3.969 1.00 94.19 71 ARG A CA 1
ATOM 553 C C . ARG A 1 71 ? -8.356 5.691 3.196 1.00 94.19 71 ARG A C 1
ATOM 555 O O . ARG A 1 71 ? -8.376 5.421 1.998 1.00 94.19 71 ARG A O 1
ATOM 562 N N . LYS A 1 72 ? -7.215 5.862 3.873 1.00 95.38 72 LYS A N 1
ATOM 563 C CA . LYS A 1 72 ? -5.890 5.728 3.250 1.00 95.38 72 LYS A CA 1
ATOM 564 C C . LYS A 1 72 ? -5.660 4.311 2.716 1.00 95.38 72 LYS A C 1
ATOM 566 O O . LYS A 1 72 ? -5.163 4.161 1.604 1.00 95.38 72 LYS A O 1
ATOM 571 N N . LEU A 1 73 ? -6.031 3.288 3.487 1.00 96.31 73 LEU A N 1
ATOM 572 C CA . LEU A 1 73 ? -5.919 1.886 3.081 1.00 96.31 73 LEU A CA 1
ATOM 573 C C . LEU A 1 73 ? -6.804 1.591 1.869 1.00 96.31 73 LEU A C 1
ATOM 575 O O . LEU A 1 73 ? -6.316 1.050 0.884 1.00 96.31 73 LEU A O 1
ATOM 579 N N . SER A 1 74 ? -8.063 2.022 1.903 1.00 95.25 74 SER A N 1
ATOM 580 C CA . SER A 1 74 ? -9.014 1.823 0.803 1.00 95.25 74 SER A CA 1
ATOM 581 C C . SER A 1 74 ? -8.558 2.524 -0.478 1.00 95.25 74 SER A C 1
ATOM 583 O O . SER A 1 74 ? -8.609 1.934 -1.552 1.00 95.25 74 SER A O 1
ATOM 585 N N . GLY A 1 75 ? -8.050 3.759 -0.373 1.00 95.31 75 GLY A N 1
ATOM 586 C CA . GLY A 1 75 ? -7.459 4.475 -1.506 1.00 95.31 75 GLY A CA 1
ATOM 587 C C . GLY A 1 75 ? -6.250 3.741 -2.087 1.00 95.31 75 GLY A C 1
ATOM 588 O O . GLY A 1 75 ? -6.156 3.586 -3.299 1.00 95.31 75 GLY A O 1
ATOM 589 N N . ARG A 1 76 ? -5.372 3.207 -1.228 1.00 96.88 76 ARG A N 1
ATOM 590 C CA . ARG A 1 76 ? -4.214 2.403 -1.647 1.00 96.88 76 ARG A CA 1
ATOM 591 C C . ARG A 1 76 ? -4.625 1.113 -2.358 1.00 96.88 76 ARG A C 1
ATOM 593 O O . ARG A 1 76 ? -4.048 0.796 -3.383 1.00 96.88 76 ARG A O 1
ATOM 600 N N . LEU A 1 77 ? -5.621 0.387 -1.854 1.00 96.50 77 LEU A N 1
ATOM 601 C CA . LEU A 1 77 ? -6.106 -0.855 -2.475 1.00 96.50 77 LEU A CA 1
ATOM 602 C C . LEU A 1 77 ? -6.784 -0.641 -3.839 1.00 96.50 77 LEU A C 1
ATOM 604 O O . LEU A 1 77 ? -6.921 -1.584 -4.618 1.00 96.50 77 LEU A O 1
ATOM 608 N N . ARG A 1 78 ? -7.225 0.588 -4.127 1.00 95.44 78 ARG A N 1
ATOM 609 C CA . ARG A 1 78 ? -7.764 0.995 -5.433 1.00 95.44 78 ARG A CA 1
ATOM 610 C C . ARG A 1 78 ? -6.701 1.583 -6.358 1.00 95.44 78 ARG A C 1
ATOM 612 O O . ARG A 1 78 ? -6.992 1.847 -7.520 1.00 95.44 78 ARG A O 1
ATOM 619 N N . ASP A 1 79 ? -5.489 1.807 -5.858 1.00 96.50 79 ASP A N 1
ATOM 620 C CA . ASP A 1 79 ? -4.413 2.390 -6.643 1.00 96.50 79 ASP A CA 1
ATOM 621 C C . ASP A 1 79 ? -3.958 1.402 -7.740 1.00 96.50 79 ASP A C 1
ATOM 623 O O . ASP A 1 79 ? -3.620 0.250 -7.440 1.00 96.50 79 ASP A O 1
ATOM 627 N N . PRO A 1 80 ? -3.909 1.818 -9.017 1.00 97.12 80 PRO A N 1
ATOM 628 C CA . PRO A 1 80 ? -3.474 0.946 -10.105 1.00 97.12 80 PRO A CA 1
ATOM 629 C C . PRO A 1 80 ? -2.056 0.379 -9.933 1.00 97.12 80 PRO A C 1
ATOM 631 O O . PRO A 1 80 ? -1.787 -0.734 -10.384 1.00 97.12 80 PRO A O 1
ATOM 634 N N . MET A 1 81 ? -1.139 1.101 -9.274 1.00 98.12 81 MET A N 1
ATOM 635 C CA . MET A 1 81 ? 0.191 0.579 -8.943 1.00 98.12 81 MET A CA 1
ATOM 636 C C . MET A 1 81 ? 0.123 -0.509 -7.877 1.00 98.12 81 MET A C 1
ATOM 638 O O . MET A 1 81 ? 0.868 -1.479 -7.983 1.00 98.12 81 MET A O 1
ATOM 642 N N . TYR A 1 82 ? -0.753 -0.390 -6.873 1.00 98.25 82 TYR A N 1
ATOM 643 C CA . TYR A 1 82 ? -0.951 -1.458 -5.885 1.00 98.25 82 TYR A CA 1
ATOM 644 C C . TYR A 1 82 ? -1.348 -2.760 -6.578 1.00 98.25 82 TYR A C 1
ATOM 646 O O . TYR A 1 82 ? -0.737 -3.809 -6.356 1.00 98.25 82 TYR A O 1
ATOM 654 N N . ARG A 1 83 ? -2.339 -2.666 -7.469 1.00 96.94 83 ARG A N 1
ATOM 655 C CA . ARG A 1 83 ? -2.838 -3.795 -8.251 1.00 96.94 83 ARG A CA 1
ATOM 656 C C . ARG A 1 83 ? -1.749 -4.392 -9.140 1.00 96.94 83 ARG A C 1
ATOM 658 O O . ARG A 1 83 ? -1.530 -5.595 -9.117 1.00 96.94 83 ARG A O 1
ATOM 665 N N . PHE A 1 84 ? -1.020 -3.550 -9.871 1.00 97.94 84 PHE A N 1
ATOM 666 C CA . PHE A 1 84 ? 0.091 -4.001 -10.707 1.00 97.94 84 PHE A CA 1
ATOM 667 C C . PHE A 1 84 ? 1.154 -4.751 -9.892 1.00 97.94 84 PHE A C 1
ATOM 669 O O . PHE A 1 84 ? 1.577 -5.834 -10.284 1.00 97.94 84 PHE A O 1
ATOM 676 N N . VAL A 1 85 ? 1.552 -4.218 -8.735 1.00 98.12 85 VAL A N 1
ATOM 677 C CA . VAL A 1 85 ? 2.600 -4.827 -7.903 1.00 98.12 85 VAL A CA 1
ATOM 678 C C . VAL A 1 85 ? 2.174 -6.168 -7.310 1.00 98.12 85 VAL A C 1
ATOM 680 O O . VAL A 1 85 ? 3.001 -7.070 -7.221 1.00 98.12 85 VAL A O 1
ATOM 683 N N . THR A 1 86 ? 0.909 -6.306 -6.917 1.00 97.31 86 THR A N 1
ATOM 684 C CA . THR A 1 86 ? 0.386 -7.533 -6.295 1.00 97.31 86 THR A CA 1
ATOM 685 C C . THR A 1 86 ? 0.033 -8.608 -7.323 1.00 97.31 86 THR A C 1
ATOM 687 O O . THR A 1 86 ? 0.441 -9.754 -7.170 1.00 97.31 86 THR A O 1
ATOM 690 N N . GLU A 1 87 ? -0.642 -8.251 -8.417 1.00 96.38 87 GLU A N 1
ATOM 691 C CA . GLU A 1 87 ? -1.099 -9.217 -9.428 1.00 96.38 87 GLU A CA 1
ATOM 692 C C . GLU A 1 87 ? -0.019 -9.586 -10.456 1.00 96.38 87 GLU A C 1
ATOM 694 O O . GLU A 1 87 ? -0.103 -10.637 -11.096 1.00 96.38 87 GLU A O 1
ATOM 699 N N . LYS A 1 88 ? 0.979 -8.718 -10.670 1.00 96.94 88 LYS A N 1
ATOM 700 C CA . LYS A 1 88 ? 2.027 -8.885 -11.695 1.00 96.94 88 LYS A CA 1
ATOM 701 C C . LYS A 1 88 ? 3.430 -8.926 -11.100 1.00 96.94 88 LYS A C 1
ATOM 703 O O . LYS A 1 88 ? 4.395 -8.566 -11.769 1.00 96.94 88 LYS A O 1
ATOM 708 N N . GLU A 1 89 ? 3.570 -9.431 -9.875 1.00 96.44 89 GLU A N 1
ATOM 709 C CA . GLU A 1 89 ? 4.862 -9.515 -9.180 1.00 96.44 89 GLU A CA 1
ATOM 710 C C . GLU A 1 89 ? 5.943 -10.250 -9.999 1.00 96.44 89 GLU A C 1
ATOM 712 O O . GLU A 1 89 ? 7.125 -9.908 -9.928 1.00 96.44 89 GLU A O 1
ATOM 717 N N . VAL A 1 90 ? 5.554 -11.241 -10.807 1.00 97.38 90 VAL A N 1
ATOM 718 C CA . VAL A 1 90 ? 6.471 -11.999 -11.680 1.00 97.38 90 VAL A CA 1
ATOM 719 C C . VAL A 1 90 ? 7.121 -11.115 -12.751 1.00 97.38 90 VAL A C 1
ATOM 721 O O . VAL A 1 90 ? 8.265 -11.361 -13.118 1.00 97.38 90 VAL A O 1
ATOM 724 N N . LEU A 1 91 ? 6.437 -10.064 -13.214 1.00 96.88 91 LEU A N 1
ATOM 725 C CA . LEU A 1 91 ? 6.964 -9.133 -14.218 1.00 96.88 91 LEU A CA 1
ATOM 726 C C . LEU A 1 91 ? 7.930 -8.102 -13.624 1.00 96.88 91 LEU A C 1
ATOM 728 O O . LEU A 1 91 ? 8.596 -7.385 -14.367 1.00 96.88 91 LEU A O 1
ATOM 732 N N . ILE A 1 92 ? 7.997 -7.992 -12.295 1.00 98.12 92 ILE A N 1
ATOM 733 C CA . ILE A 1 92 ? 8.821 -6.993 -11.618 1.00 98.12 92 ILE A CA 1
ATOM 734 C C . ILE A 1 92 ? 10.240 -7.550 -11.421 1.00 98.12 92 ILE A C 1
ATOM 736 O O . ILE A 1 92 ? 10.401 -8.567 -10.734 1.00 98.12 92 ILE A O 1
ATOM 740 N N . PRO A 1 93 ? 11.282 -6.870 -11.944 1.00 98.38 93 PRO A N 1
ATOM 741 C CA . PRO A 1 93 ? 12.676 -7.224 -11.694 1.00 98.38 93 PRO A CA 1
ATOM 742 C C . PRO A 1 93 ? 12.988 -7.368 -10.201 1.00 98.38 93 PRO A C 1
ATOM 744 O O . PRO A 1 93 ? 12.489 -6.610 -9.363 1.00 98.38 93 PRO A O 1
ATOM 747 N N . ARG A 1 94 ? 13.821 -8.356 -9.850 1.00 97.44 94 ARG A N 1
ATOM 748 C CA . ARG A 1 94 ? 14.092 -8.745 -8.453 1.00 97.44 94 ARG A CA 1
ATOM 749 C C . ARG A 1 94 ? 14.604 -7.583 -7.596 1.00 97.44 94 ARG A C 1
ATOM 751 O O . ARG A 1 94 ? 14.216 -7.471 -6.436 1.00 97.44 94 ARG A O 1
ATOM 758 N N . ASP A 1 95 ? 15.434 -6.717 -8.164 1.00 97.00 95 ASP A N 1
ATOM 759 C CA . ASP A 1 95 ? 15.999 -5.526 -7.523 1.00 97.00 95 ASP A CA 1
ATOM 760 C C . ASP A 1 95 ? 14.956 -4.423 -7.253 1.00 97.00 95 ASP A C 1
ATOM 762 O O . ASP A 1 95 ? 15.132 -3.609 -6.342 1.00 97.00 95 ASP A O 1
ATOM 766 N N . LEU A 1 96 ? 13.836 -4.422 -7.983 1.00 98.31 96 LEU A N 1
ATOM 767 C CA . LEU A 1 96 ? 12.733 -3.476 -7.803 1.00 98.31 96 LEU A CA 1
ATOM 768 C C . LEU A 1 96 ? 11.653 -3.979 -6.837 1.00 98.31 96 LEU A C 1
ATOM 770 O O . LEU A 1 96 ? 10.957 -3.154 -6.238 1.00 98.31 96 LEU A O 1
ATOM 774 N N . LYS A 1 97 ? 11.526 -5.299 -6.625 1.00 98.12 97 LYS A N 1
ATOM 775 C CA . LYS A 1 97 ? 10.461 -5.907 -5.797 1.00 98.12 97 LYS A CA 1
ATOM 776 C C . LYS A 1 97 ? 10.382 -5.334 -4.385 1.00 98.12 97 LYS A C 1
ATOM 778 O O . LYS A 1 97 ? 9.295 -5.007 -3.910 1.00 98.12 97 LYS A O 1
ATOM 783 N N . VAL A 1 98 ? 11.527 -5.158 -3.721 1.00 97.94 98 VAL A N 1
ATOM 784 C CA . VAL A 1 98 ? 11.570 -4.616 -2.351 1.00 97.94 98 VAL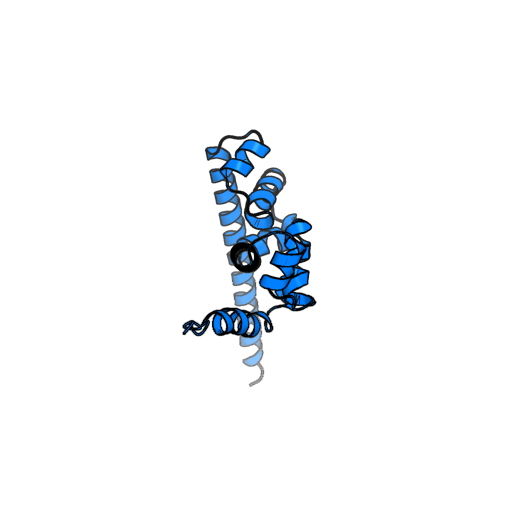 A CA 1
ATOM 785 C C . VAL A 1 98 ? 11.050 -3.178 -2.322 1.00 97.94 98 VAL A C 1
ATOM 787 O O . VAL A 1 98 ? 10.212 -2.837 -1.489 1.00 97.94 98 VAL A O 1
ATOM 790 N N . THR A 1 99 ? 11.483 -2.344 -3.272 1.00 98.44 99 THR A N 1
ATOM 791 C CA . THR A 1 99 ? 11.008 -0.955 -3.387 1.00 98.44 99 THR A CA 1
ATOM 792 C C . THR A 1 99 ? 9.510 -0.910 -3.694 1.00 98.44 99 THR A C 1
ATOM 794 O O . THR A 1 99 ? 8.778 -0.147 -3.060 1.00 98.44 99 THR A O 1
ATOM 797 N N . ALA A 1 100 ? 9.047 -1.758 -4.616 1.00 98.25 100 ALA A N 1
ATOM 798 C CA . ALA A 1 100 ? 7.647 -1.851 -5.005 1.00 98.25 100 ALA A CA 1
ATOM 799 C C . ALA A 1 100 ? 6.751 -2.202 -3.809 1.00 98.25 100 ALA A C 1
ATOM 801 O O . ALA A 1 100 ? 5.774 -1.502 -3.537 1.00 98.25 100 ALA A O 1
ATOM 802 N N . ARG A 1 101 ? 7.129 -3.231 -3.040 1.00 98.00 101 ARG A N 1
ATOM 803 C CA . ARG A 1 101 ? 6.381 -3.678 -1.862 1.00 98.00 101 ARG A CA 1
ATOM 804 C C . ARG A 1 101 ? 6.349 -2.618 -0.764 1.00 98.00 101 ARG A C 1
ATOM 806 O O . ARG A 1 101 ? 5.274 -2.298 -0.266 1.00 98.00 101 ARG A O 1
ATOM 813 N N . LEU A 1 102 ? 7.489 -2.019 -0.418 1.00 98.00 102 LEU A N 1
ATOM 814 C CA . LEU A 1 102 ? 7.550 -1.003 0.640 1.00 98.00 102 LEU A CA 1
ATOM 815 C C . LEU A 1 102 ? 6.676 0.217 0.323 1.00 98.00 102 LEU A C 1
ATOM 817 O O . LEU A 1 102 ? 5.967 0.721 1.193 1.00 98.00 102 LEU A O 1
ATOM 821 N N . ILE A 1 103 ? 6.723 0.706 -0.914 1.00 98.31 103 ILE A N 1
ATOM 822 C CA . ILE A 1 103 ? 6.051 1.955 -1.276 1.00 98.31 103 ILE A CA 1
ATOM 823 C C . ILE A 1 103 ? 4.583 1.710 -1.607 1.00 98.31 103 ILE A C 1
ATOM 825 O O . ILE A 1 103 ? 3.713 2.339 -1.007 1.00 98.31 103 ILE A O 1
ATOM 829 N N . PHE A 1 104 ? 4.296 0.801 -2.536 1.00 98.12 104 PHE A N 1
ATOM 830 C CA . PHE A 1 104 ? 2.942 0.642 -3.059 1.00 98.12 104 PHE A CA 1
ATOM 831 C C . PHE A 1 104 ? 2.090 -0.266 -2.179 1.00 98.12 104 PHE A C 1
ATOM 833 O O . PHE A 1 104 ? 0.935 0.065 -1.945 1.00 98.12 104 PHE A O 1
ATOM 840 N N . VAL A 1 105 ? 2.651 -1.343 -1.614 1.00 97.25 105 VAL A N 1
ATOM 841 C CA . VAL A 1 105 ? 1.886 -2.292 -0.782 1.00 97.25 105 VAL A CA 1
ATOM 842 C C . VAL A 1 105 ? 1.838 -1.841 0.678 1.00 97.25 105 VAL A C 1
ATOM 844 O O . VAL A 1 105 ? 0.761 -1.686 1.250 1.00 97.25 105 VAL A O 1
ATOM 847 N N . GLU A 1 106 ? 2.989 -1.555 1.290 1.00 96.69 106 GLU A N 1
ATOM 848 C CA . GLU A 1 106 ? 3.063 -1.137 2.697 1.00 96.69 106 GLU A CA 1
ATOM 849 C C . GLU A 1 106 ? 2.781 0.359 2.905 1.00 96.69 106 GLU A C 1
ATOM 851 O O . GLU A 1 106 ? 2.529 0.789 4.032 1.00 96.69 106 GLU A O 1
ATOM 856 N N . GLY A 1 107 ? 2.761 1.175 1.844 1.00 96.56 107 GLY A N 1
ATOM 857 C CA . GLY A 1 107 ? 2.482 2.613 1.938 1.00 96.56 107 GLY A CA 1
ATOM 858 C C . GLY A 1 107 ? 3.556 3.408 2.684 1.00 96.56 107 GLY A C 1
ATOM 859 O O . GLY A 1 107 ? 3.239 4.438 3.294 1.00 96.56 107 GLY A O 1
ATOM 860 N N . ARG A 1 108 ? 4.805 2.925 2.692 1.00 97.50 108 ARG A N 1
ATOM 861 C CA . ARG A 1 108 ? 5.954 3.647 3.249 1.00 97.50 108 ARG A CA 1
ATOM 862 C C . ARG A 1 108 ? 6.319 4.815 2.339 1.00 97.50 108 ARG A C 1
ATOM 864 O O . ARG A 1 108 ? 6.165 4.754 1.122 1.00 97.50 108 ARG A O 1
ATOM 871 N N . SER A 1 109 ? 6.827 5.892 2.934 1.00 97.94 109 SER A N 1
ATOM 872 C CA . SER A 1 109 ? 7.385 6.990 2.147 1.00 97.94 109 SER A CA 1
ATOM 873 C C . SER A 1 109 ? 8.661 6.532 1.436 1.00 97.94 109 SER A C 1
ATOM 875 O O . SER A 1 109 ? 9.347 5.620 1.902 1.00 97.94 109 SER A O 1
ATOM 877 N N . MET A 1 110 ? 9.021 7.202 0.338 1.00 98.25 110 MET A N 1
ATOM 878 C CA . MET A 1 110 ? 10.295 6.948 -0.350 1.00 98.25 110 MET A CA 1
ATOM 879 C C . MET A 1 110 ? 11.495 7.073 0.596 1.00 98.25 110 MET A C 1
ATOM 881 O O . MET A 1 110 ? 12.439 6.305 0.458 1.00 98.25 110 MET A O 1
ATOM 885 N N . ARG A 1 111 ? 11.420 7.981 1.582 1.00 98.44 111 ARG A N 1
ATOM 886 C CA . ARG A 1 111 ? 12.461 8.182 2.598 1.00 98.44 111 ARG A CA 1
ATOM 887 C C . ARG A 1 111 ? 12.635 6.960 3.492 1.00 98.44 111 ARG A C 1
ATOM 889 O O . ARG A 1 111 ? 13.731 6.429 3.597 1.00 98.44 111 ARG A O 1
ATOM 896 N N . VAL A 1 112 ? 11.539 6.453 4.054 1.00 98.25 112 VAL A N 1
ATOM 897 C CA . VAL A 1 112 ? 11.583 5.230 4.871 1.00 98.25 112 VAL A CA 1
ATOM 898 C C . VAL A 1 112 ? 12.034 4.034 4.026 1.00 98.25 112 VAL A C 1
ATOM 900 O O . VAL A 1 112 ? 12.797 3.192 4.490 1.00 98.25 112 VAL A O 1
ATOM 903 N N . ALA A 1 113 ? 11.599 3.959 2.765 1.00 98.19 113 ALA A N 1
ATOM 904 C CA . ALA A 1 113 ? 12.001 2.888 1.860 1.00 98.19 113 ALA A CA 1
ATOM 905 C C . ALA A 1 113 ? 13.484 2.959 1.456 1.00 98.19 113 ALA A C 1
ATOM 907 O O . ALA A 1 113 ? 14.090 1.906 1.263 1.00 98.19 113 ALA A O 1
ATOM 908 N N . SER A 1 114 ? 14.061 4.159 1.314 1.00 98.25 114 SER A N 1
ATOM 909 C CA . SER A 1 114 ? 15.483 4.351 1.005 1.00 98.25 114 SER A CA 1
ATOM 910 C C . SER A 1 114 ? 16.360 4.003 2.204 1.00 98.25 114 SER A C 1
ATOM 912 O O . SER A 1 114 ? 17.305 3.235 2.056 1.00 98.25 114 SER A O 1
ATOM 914 N N . GLU A 1 115 ? 15.985 4.484 3.394 1.00 98.19 115 GLU A N 1
ATOM 915 C CA . GLU A 1 115 ? 16.664 4.180 4.660 1.00 98.19 115 GLU A CA 1
ATOM 916 C C . GLU A 1 115 ? 16.682 2.666 4.916 1.00 98.19 115 GLU A C 1
ATOM 918 O O . GLU A 1 115 ? 17.744 2.083 5.112 1.00 98.19 115 GLU A O 1
ATOM 923 N N . LYS A 1 116 ? 15.529 1.993 4.793 1.00 97.88 116 LYS A N 1
ATOM 924 C CA . LYS A 1 116 ? 15.416 0.539 5.000 1.00 97.88 116 LYS A CA 1
ATOM 925 C C . LYS A 1 116 ? 16.221 -0.299 3.997 1.00 97.88 116 LYS A C 1
ATOM 927 O O . LYS A 1 116 ? 16.569 -1.433 4.304 1.00 97.88 116 LYS A O 1
ATOM 932 N N . GLN A 1 117 ? 16.484 0.223 2.801 1.00 97.75 117 GLN A N 1
ATOM 933 C CA . GLN A 1 117 ? 17.248 -0.474 1.759 1.00 97.75 117 GLN A CA 1
ATOM 934 C C . GLN A 1 117 ? 18.735 -0.090 1.736 1.00 97.75 117 GLN A C 1
ATOM 936 O O . GLN A 1 117 ? 19.471 -0.646 0.925 1.00 97.75 117 GLN A O 1
ATOM 941 N N . GLY A 1 118 ? 19.178 0.864 2.563 1.00 97.88 118 GLY A N 1
ATOM 942 C CA . GLY A 1 118 ? 20.556 1.363 2.532 1.00 97.88 118 GLY A CA 1
ATOM 943 C C . GLY A 1 118 ? 20.924 2.071 1.222 1.00 97.88 118 GLY A C 1
ATOM 944 O O . GLY A 1 118 ? 22.079 2.042 0.811 1.00 97.88 118 GLY A O 1
ATOM 945 N N . VAL A 1 119 ? 19.952 2.683 0.535 1.00 98.12 119 VAL A N 1
ATOM 946 C CA . VAL A 1 119 ? 20.174 3.410 -0.728 1.00 98.12 119 VAL A CA 1
ATOM 947 C C . VAL A 1 119 ? 19.799 4.879 -0.589 1.00 98.12 119 VAL A C 1
ATOM 949 O O . VAL A 1 119 ? 19.041 5.271 0.297 1.00 98.12 119 VAL A O 1
ATOM 952 N N . THR A 1 120 ? 20.296 5.719 -1.496 1.00 98.44 120 THR A N 1
ATOM 953 C CA . THR A 1 120 ? 19.932 7.139 -1.493 1.00 98.44 120 THR A CA 1
ATOM 954 C C . THR A 1 120 ? 18.499 7.356 -1.989 1.00 98.44 120 THR A C 1
ATOM 956 O O . THR A 1 120 ? 17.979 6.611 -2.824 1.00 98.44 120 THR A O 1
ATOM 959 N N . MET A 1 121 ? 17.865 8.439 -1.532 1.00 98.44 121 MET A N 1
ATOM 960 C CA . MET A 1 121 ? 16.532 8.861 -1.992 1.00 98.44 121 MET A CA 1
ATOM 961 C C . MET A 1 121 ? 16.424 8.983 -3.522 1.00 98.44 121 MET A C 1
ATOM 963 O O . MET A 1 121 ? 15.381 8.669 -4.098 1.00 98.44 121 MET A O 1
ATOM 967 N N . HIS A 1 122 ? 17.501 9.414 -4.188 1.00 98.50 122 HIS A N 1
ATOM 968 C CA . HIS A 1 122 ? 17.570 9.509 -5.650 1.00 98.50 122 HIS A CA 1
ATOM 969 C C . HIS A 1 122 ? 17.436 8.143 -6.331 1.00 98.50 122 HIS A C 1
ATOM 971 O O . HIS A 1 122 ? 16.659 8.000 -7.276 1.00 98.50 122 HIS A O 1
ATOM 977 N N . HIS A 1 123 ? 18.127 7.121 -5.816 1.00 98.38 123 HIS A N 1
ATOM 978 C CA . HIS A 1 123 ? 18.006 5.753 -6.325 1.00 98.38 123 HIS A CA 1
ATOM 979 C C . HIS A 1 123 ? 16.585 5.218 -6.145 1.00 98.38 123 HIS A C 1
ATOM 981 O O . HIS A 1 123 ? 16.010 4.687 -7.094 1.00 98.38 123 HIS A O 1
ATOM 987 N N . THR A 1 124 ? 15.972 5.426 -4.977 1.00 98.50 124 THR A N 1
ATOM 988 C CA . THR A 1 124 ? 14.572 5.035 -4.745 1.00 98.50 124 THR A CA 1
ATOM 989 C C . THR A 1 124 ? 13.620 5.721 -5.724 1.00 98.50 124 THR A C 1
ATOM 991 O O . THR A 1 124 ? 12.733 5.067 -6.270 1.00 98.50 124 THR A O 1
ATOM 994 N N . ARG A 1 125 ? 13.819 7.015 -6.016 1.00 98.62 125 ARG A N 1
ATOM 995 C CA . ARG A 1 125 ? 13.011 7.747 -7.007 1.00 98.62 125 ARG A CA 1
ATOM 996 C C . ARG A 1 125 ? 13.144 7.146 -8.409 1.00 98.62 125 ARG A C 1
ATOM 998 O O . ARG A 1 125 ? 12.124 6.930 -9.059 1.00 98.62 125 ARG A O 1
ATOM 1005 N N . LYS A 1 126 ? 14.367 6.829 -8.850 1.00 98.56 126 LYS A N 1
ATOM 1006 C CA . LYS A 1 126 ? 14.608 6.153 -10.138 1.00 98.56 126 LYS A CA 1
ATOM 1007 C C . LYS A 1 126 ? 13.907 4.793 -10.206 1.00 98.56 126 LYS A C 1
ATOM 1009 O O . LYS A 1 126 ? 13.214 4.523 -11.181 1.00 98.56 126 LYS A O 1
ATOM 1014 N N . ARG A 1 127 ? 13.996 3.981 -9.147 1.00 98.50 127 ARG A N 1
ATOM 1015 C CA . ARG A 1 127 ? 13.299 2.683 -9.059 1.00 98.50 127 ARG A CA 1
ATOM 1016 C C . ARG A 1 127 ? 11.779 2.827 -9.155 1.00 98.50 127 ARG A C 1
ATOM 1018 O O . ARG A 1 127 ? 11.127 2.064 -9.858 1.00 98.50 127 ARG A O 1
ATOM 1025 N N . VAL A 1 128 ? 11.205 3.831 -8.489 1.00 98.50 128 VAL A N 1
ATOM 1026 C CA . VAL A 1 128 ? 9.767 4.140 -8.588 1.00 98.50 128 VAL A CA 1
ATOM 1027 C C . VAL A 1 128 ? 9.373 4.532 -10.013 1.00 98.50 128 VAL A C 1
ATOM 1029 O O . VAL A 1 128 ? 8.330 4.097 -10.493 1.00 98.50 128 VAL A O 1
ATOM 1032 N N . GLN A 1 129 ? 10.196 5.326 -10.699 1.00 98.50 129 GLN A N 1
ATOM 1033 C CA . GLN A 1 129 ? 9.956 5.692 -12.095 1.00 98.50 129 GLN A CA 1
ATOM 1034 C C . GLN A 1 129 ? 9.999 4.464 -13.015 1.00 98.50 129 GLN A C 1
ATOM 1036 O O . GLN A 1 129 ? 9.087 4.286 -13.818 1.00 98.50 129 GLN A O 1
ATOM 1041 N N . GLN A 1 130 ? 10.988 3.582 -12.845 1.00 98.50 130 GLN A N 1
ATOM 1042 C CA . GLN A 1 130 ? 11.080 2.322 -13.591 1.00 98.50 130 GLN A CA 1
ATOM 1043 C C . GLN A 1 130 ? 9.840 1.443 -13.383 1.00 98.50 130 GLN A C 1
ATOM 1045 O O . GLN A 1 130 ? 9.295 0.914 -14.345 1.00 98.50 130 GLN A O 1
ATOM 1050 N N . LEU A 1 131 ? 9.338 1.333 -12.148 1.00 98.50 131 LEU A N 1
ATOM 1051 C CA . LEU A 1 131 ? 8.113 0.582 -11.850 1.00 98.50 131 LEU A CA 1
ATOM 1052 C C . LEU A 1 131 ? 6.878 1.146 -12.568 1.00 98.50 131 LEU A C 1
ATOM 1054 O O . LEU A 1 131 ? 6.042 0.375 -13.034 1.00 98.50 131 LEU A O 1
ATOM 1058 N N . ARG A 1 132 ? 6.761 2.475 -12.676 1.00 98.31 132 ARG A N 1
ATOM 1059 C CA . ARG A 1 132 ? 5.663 3.120 -13.416 1.00 98.31 132 ARG A CA 1
ATOM 1060 C C . ARG A 1 132 ? 5.762 2.852 -14.916 1.00 98.31 132 ARG A C 1
ATOM 1062 O O . ARG A 1 132 ? 4.771 2.453 -15.511 1.00 98.31 132 ARG A O 1
ATOM 1069 N N . MET A 1 133 ? 6.963 2.962 -15.486 1.00 98.31 133 MET A N 1
ATOM 1070 C CA . MET A 1 133 ? 7.212 2.628 -16.894 1.00 98.31 133 MET A CA 1
ATOM 1071 C C . MET A 1 133 ? 6.886 1.160 -17.199 1.00 98.31 133 MET A C 1
ATOM 1073 O O . MET A 1 133 ? 6.265 0.868 -18.214 1.00 98.31 133 MET A O 1
ATOM 1077 N N . LEU A 1 134 ? 7.246 0.233 -16.303 1.00 98.19 134 LEU A N 1
ATOM 1078 C CA . LEU A 1 134 ? 6.904 -1.187 -16.444 1.00 98.19 134 LEU A CA 1
ATOM 1079 C C . LEU A 1 134 ? 5.389 -1.419 -16.453 1.00 98.19 134 LEU A C 1
ATOM 1081 O O . LEU A 1 134 ? 4.895 -2.205 -17.261 1.00 98.19 134 LEU A O 1
ATOM 1085 N N . LYS A 1 135 ? 4.646 -0.725 -15.582 1.00 97.88 135 LYS A N 1
ATOM 1086 C CA . LYS A 1 135 ? 3.180 -0.778 -15.577 1.00 97.88 135 LYS A CA 1
ATOM 1087 C C . LYS A 1 135 ? 2.602 -0.253 -16.891 1.00 97.88 135 LYS A C 1
ATOM 1089 O O . LYS A 1 135 ? 1.765 -0.926 -17.483 1.00 97.88 135 LYS A O 1
ATOM 1094 N N . GLU A 1 136 ? 3.045 0.919 -17.336 1.00 97.12 136 GLU A N 1
ATOM 1095 C CA . GLU A 1 136 ? 2.572 1.553 -18.573 1.00 97.12 136 GLU A CA 1
ATOM 1096 C C . GLU A 1 136 ? 2.840 0.665 -19.795 1.00 97.12 136 GLU A C 1
ATOM 1098 O O . GLU A 1 136 ? 1.932 0.419 -20.587 1.00 97.12 136 GLU A O 1
ATOM 1103 N N . ALA A 1 137 ? 4.046 0.099 -19.908 1.00 96.56 137 ALA A N 1
ATOM 1104 C CA . ALA A 1 137 ? 4.395 -0.839 -20.973 1.00 96.56 137 ALA A CA 1
ATOM 1105 C C . ALA A 1 137 ? 3.492 -2.087 -20.956 1.00 96.56 137 ALA A C 1
ATOM 1107 O O . ALA A 1 137 ? 2.995 -2.520 -21.996 1.00 96.56 137 ALA A O 1
ATOM 1108 N N . HIS A 1 138 ? 3.213 -2.638 -19.772 1.00 95.88 138 HIS A N 1
ATOM 1109 C CA . HIS A 1 138 ? 2.300 -3.770 -19.620 1.00 95.88 138 HIS A CA 1
ATOM 1110 C C . HIS A 1 138 ? 0.847 -3.416 -19.996 1.00 95.88 138 HIS A C 1
ATOM 1112 O O . HIS A 1 138 ? 0.156 -4.220 -20.625 1.00 95.88 138 HIS A O 1
ATOM 1118 N N . GLU A 1 139 ? 0.366 -2.220 -19.649 1.00 93.88 139 GLU A N 1
ATOM 1119 C CA . GLU A 1 139 ? -0.967 -1.739 -20.040 1.00 93.88 139 GLU A CA 1
ATOM 1120 C C . GLU A 1 139 ? -1.081 -1.555 -21.561 1.00 93.88 139 GLU A C 1
ATOM 1122 O O . GLU A 1 139 ? -2.074 -1.984 -22.152 1.00 93.88 139 GLU A O 1
ATOM 1127 N N . GLN A 1 140 ? -0.045 -1.019 -22.212 1.00 94.25 140 GLN A N 1
ATOM 1128 C CA . GLN A 1 140 ? 0.015 -0.885 -23.671 1.00 94.25 140 GLN A CA 1
ATOM 1129 C C . GLN A 1 140 ? -0.021 -2.248 -24.377 1.00 94.25 140 GLN A C 1
ATOM 1131 O O . GLN A 1 140 ? -0.805 -2.440 -25.309 1.00 94.25 140 GLN A O 1
ATOM 1136 N N . MET A 1 141 ? 0.762 -3.225 -23.904 1.00 92.44 141 MET A N 1
ATOM 1137 C CA . MET A 1 141 ? 0.773 -4.580 -24.473 1.00 92.44 141 MET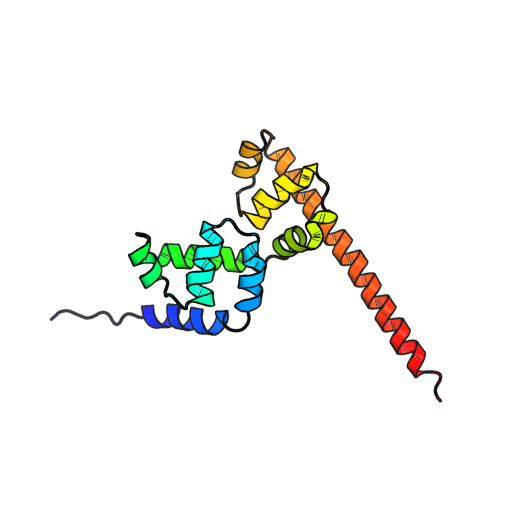 A CA 1
ATOM 1138 C C . MET A 1 141 ? -0.591 -5.277 -24.353 1.00 92.44 141 MET A C 1
ATOM 1140 O O . MET A 1 141 ? -1.037 -5.932 -25.298 1.00 92.44 141 MET A O 1
ATOM 1144 N N . ASN A 1 142 ? -1.288 -5.109 -23.226 1.00 91.19 142 ASN A N 1
ATOM 1145 C CA . ASN A 1 142 ? -2.616 -5.695 -23.035 1.00 91.19 142 ASN A CA 1
ATOM 1146 C C . ASN A 1 142 ? -3.698 -4.995 -23.869 1.00 91.19 142 ASN A C 1
ATOM 1148 O O . ASN A 1 142 ? -4.549 -5.672 -24.451 1.00 91.19 142 ASN A O 1
ATOM 1152 N N . GLY A 1 143 ? -3.647 -3.664 -23.988 1.0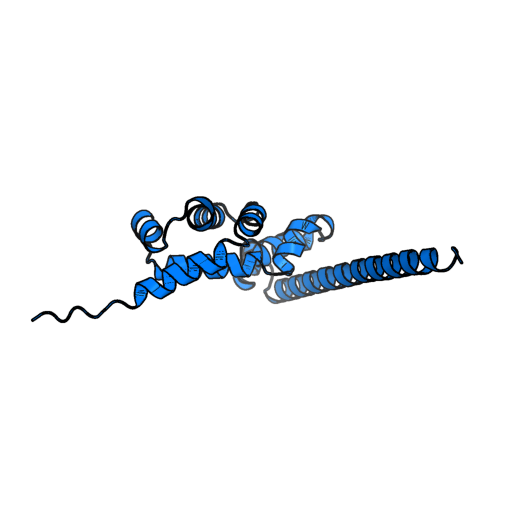0 87.50 143 GLY A N 1
ATOM 1153 C CA . GLY A 1 143 ? -4.587 -2.895 -24.812 1.00 87.50 143 GLY A CA 1
ATOM 1154 C C . GLY A 1 143 ? -4.516 -3.260 -26.300 1.00 87.50 143 GLY A C 1
ATOM 1155 O O . GLY A 1 143 ? -5.548 -3.392 -26.967 1.00 87.50 143 GLY A O 1
ATOM 1156 N N . LEU A 1 144 ? -3.312 -3.519 -26.822 1.00 80.19 144 LEU A N 1
ATOM 1157 C CA . LEU A 1 144 ? -3.123 -4.025 -28.188 1.00 80.19 144 LEU A CA 1
ATOM 1158 C C . LEU A 1 144 ? -3.775 -5.403 -28.379 1.00 80.19 144 LEU A C 1
ATOM 1160 O O . LEU A 1 144 ? -4.444 -5.643 -29.386 1.00 80.19 144 LEU A O 1
ATOM 1164 N N . GLY A 1 145 ? -3.656 -6.288 -27.387 1.00 74.00 145 GLY A N 1
ATOM 1165 C CA . GLY A 1 145 ? -4.296 -7.604 -27.406 1.00 74.00 145 GLY A CA 1
ATOM 1166 C C . GLY A 1 145 ? -5.826 -7.536 -27.463 1.00 74.00 145 GLY A C 1
ATOM 1167 O O . GLY A 1 145 ? -6.453 -8.303 -28.197 1.00 74.00 145 GLY A O 1
ATOM 1168 N N . GLU A 1 146 ? -6.447 -6.608 -26.731 1.00 77.19 146 GLU A N 1
ATOM 1169 C CA . GLU A 1 146 ? -7.902 -6.406 -26.783 1.00 77.19 146 GLU A CA 1
ATOM 1170 C C . GLU A 1 146 ? -8.370 -5.851 -28.127 1.00 77.19 146 GLU A C 1
ATOM 1172 O O . GLU A 1 146 ? -9.399 -6.282 -28.655 1.00 77.19 146 GLU A O 1
ATOM 1177 N N . THR A 1 147 ? -7.595 -4.937 -28.706 1.00 77.38 147 THR A N 1
ATOM 1178 C CA . THR A 1 147 ? -7.913 -4.316 -29.997 1.00 77.38 147 THR A CA 1
ATOM 1179 C C . THR A 1 147 ? -7.910 -5.366 -31.111 1.00 77.38 147 THR A C 1
ATOM 1181 O O . THR A 1 147 ? -8.903 -5.516 -31.827 1.00 77.38 147 THR A O 1
ATOM 1184 N N . LEU A 1 148 ? -6.875 -6.211 -31.163 1.00 74.50 148 LEU A N 1
ATOM 1185 C CA . LEU A 1 148 ? -6.771 -7.311 -32.128 1.00 74.50 148 LEU A CA 1
ATOM 1186 C C . LEU A 1 148 ? -7.882 -8.365 -31.959 1.00 74.50 148 LEU A C 1
ATOM 1188 O O . LEU A 1 148 ? -8.384 -8.914 -32.944 1.00 74.50 148 LEU A O 1
ATOM 1192 N N . LYS A 1 149 ? -8.312 -8.650 -30.720 1.00 76.44 149 LYS A N 1
ATOM 1193 C CA . LYS A 1 149 ? -9.449 -9.554 -30.461 1.00 76.44 149 LYS A CA 1
ATOM 1194 C C . LYS A 1 149 ? -10.766 -8.990 -31.006 1.00 76.44 149 LYS A C 1
ATOM 1196 O O . LYS A 1 149 ? -11.541 -9.749 -31.589 1.00 76.44 149 LYS A O 1
ATOM 1201 N N . ARG A 1 150 ? -11.010 -7.682 -30.858 1.00 79.00 150 ARG A N 1
ATOM 1202 C CA . ARG A 1 150 ? -12.222 -7.005 -31.364 1.00 79.00 150 ARG A CA 1
ATOM 1203 C C . ARG A 1 150 ? -12.283 -6.965 -32.894 1.00 79.00 150 ARG A C 1
ATOM 1205 O O . ARG A 1 150 ? -13.365 -7.077 -33.466 1.00 79.00 150 ARG A O 1
ATOM 1212 N N . GLU A 1 151 ? -11.147 -6.837 -33.572 1.00 76.56 151 GLU A N 1
ATOM 1213 C CA . GLU A 1 151 ? -11.103 -6.860 -35.041 1.00 76.56 151 GLU A CA 1
ATOM 1214 C C . GLU A 1 151 ? -11.402 -8.254 -35.609 1.00 76.56 151 GLU A C 1
ATOM 1216 O O . GLU A 1 151 ? -12.173 -8.390 -36.565 1.00 76.56 151 GLU A O 1
ATOM 1221 N N . ARG A 1 152 ? -10.890 -9.313 -34.967 1.00 76.19 152 ARG A N 1
ATOM 1222 C CA . ARG A 1 152 ? -11.168 -10.704 -35.366 1.00 76.19 152 ARG A CA 1
ATOM 1223 C C . ARG A 1 152 ? -12.645 -11.082 -35.231 1.00 76.19 152 ARG A C 1
ATOM 1225 O O . ARG A 1 152 ? -13.162 -11.800 -36.088 1.00 76.19 152 ARG A O 1
ATOM 1232 N N . THR A 1 153 ? -13.343 -10.609 -34.196 1.00 76.50 153 THR A N 1
ATOM 1233 C CA . THR A 1 153 ? -14.782 -10.884 -34.029 1.00 76.50 153 THR A CA 1
ATOM 1234 C C . THR A 1 153 ? -15.639 -10.130 -35.047 1.00 76.50 153 THR A C 1
ATOM 1236 O O . THR A 1 153 ? -16.589 -10.706 -35.577 1.00 76.50 153 THR A O 1
ATOM 1239 N N . ARG A 1 154 ? -15.270 -8.895 -35.419 1.00 75.88 154 ARG A N 1
ATOM 1240 C CA . ARG A 1 154 ? -15.970 -8.113 -36.458 1.00 75.88 154 ARG A CA 1
ATOM 1241 C C . ARG A 1 154 ? -15.820 -8.702 -37.865 1.00 75.88 154 ARG A C 1
ATOM 1243 O O . ARG A 1 154 ? -16.788 -8.712 -38.622 1.00 75.88 154 ARG A O 1
ATOM 1250 N N . GLY A 1 155 ? -14.651 -9.247 -38.208 1.00 69.94 155 GLY A N 1
ATOM 1251 C CA . GLY A 1 155 ? -14.410 -9.863 -39.521 1.00 69.94 155 GLY A CA 1
ATOM 1252 C C . GLY A 1 155 ? -15.226 -11.137 -39.782 1.00 69.94 155 GLY A C 1
ATOM 1253 O O . GLY A 1 155 ? -15.569 -11.432 -40.926 1.00 69.94 155 GLY A O 1
ATOM 1254 N N . ARG A 1 156 ? -15.598 -11.879 -38.730 1.00 66.94 156 ARG A N 1
ATOM 1255 C CA . ARG A 1 156 ? -16.331 -13.153 -38.850 1.00 66.94 156 ARG A CA 1
ATOM 1256 C C . ARG A 1 156 ? -17.821 -12.974 -39.162 1.00 66.94 156 ARG A C 1
ATOM 1258 O O . ARG A 1 156 ? -18.420 -13.873 -39.742 1.00 66.94 156 ARG A O 1
ATOM 1265 N N . SER A 1 157 ? -18.396 -11.815 -38.836 1.00 67.00 157 SER A N 1
ATOM 1266 C CA . SER A 1 157 ? -19.817 -11.525 -39.078 1.00 67.00 157 SER A CA 1
ATOM 1267 C C . SER A 1 157 ? -20.128 -11.114 -40.522 1.00 67.00 157 SER A C 1
ATOM 1269 O O . SER A 1 157 ? -21.288 -11.136 -40.912 1.00 67.00 157 SER A O 1
ATOM 1271 N N . ARG A 1 158 ? -19.114 -10.760 -41.328 1.00 63.47 158 ARG A N 1
ATOM 1272 C CA . ARG A 1 158 ? -19.288 -10.300 -42.720 1.00 63.47 158 ARG A CA 1
ATOM 1273 C C . ARG A 1 158 ? -19.261 -11.407 -43.783 1.00 63.47 158 ARG A C 1
ATOM 1275 O O . ARG A 1 158 ? -19.545 -11.116 -44.932 1.00 63.47 158 ARG A O 1
ATOM 1282 N N . LYS A 1 159 ? -18.928 -12.658 -43.435 1.00 62.44 159 LYS A N 1
ATOM 1283 C CA . LYS A 1 159 ? -18.853 -13.795 -44.385 1.00 62.44 159 LYS A CA 1
ATOM 1284 C C . LYS A 1 159 ? -20.067 -14.744 -44.335 1.00 62.44 159 LYS A C 1
ATOM 1286 O O . LYS A 1 159 ? -19.942 -15.906 -44.704 1.00 62.44 159 LYS A O 1
ATOM 1291 N N . ARG A 1 160 ? -21.214 -14.297 -43.812 1.00 59.28 160 ARG A N 1
ATOM 1292 C CA . ARG A 1 160 ? -22.455 -15.100 -43.711 1.00 59.28 160 ARG A CA 1
ATOM 1293 C C . ARG A 1 160 ? -23.631 -14.510 -44.504 1.00 59.28 160 ARG A C 1
ATOM 1295 O O . ARG A 1 160 ? -24.778 -14.837 -44.218 1.00 59.28 160 ARG A O 1
ATOM 1302 N N . SER A 1 161 ? -23.340 -13.650 -45.471 1.00 61.66 161 SER A N 1
ATOM 1303 C CA . SER A 1 161 ? -24.290 -13.091 -46.437 1.00 61.66 161 SER A CA 1
ATOM 1304 C C . SER A 1 161 ? -23.788 -13.432 -47.827 1.00 61.66 161 SER A C 1
ATOM 1306 O O . SER A 1 161 ? -24.641 -13.763 -48.670 1.00 61.66 161 SER A O 1
#

Organism: NCBI:txid2528020

Solvent-accessible surface area (backbone atoms only — not comparable to full-atom values): 9282 Å² total; per-residue (Å²): 138,83,83,79,75,80,70,74,64,60,64,61,58,53,56,53,54,69,73,42,62,91,51,32,67,65,50,54,60,60,30,69,76,36,56,67,75,61,29,50,54,48,43,40,40,66,74,69,63,49,49,42,58,56,52,12,68,76,68,78,42,57,34,68,58,44,48,55,47,52,51,53,50,53,52,40,72,67,31,69,62,29,47,47,55,68,80,41,48,87,80,48,55,79,89,46,46,63,58,47,42,37,38,49,54,64,63,42,52,63,62,59,48,10,62,77,67,77,47,54,59,67,58,44,51,53,50,54,51,51,54,50,52,53,50,53,54,52,52,52,57,50,51,52,54,53,52,56,52,54,52,57,59,59,60,63,69,71,79,80,122

pLDDT: mean 87.44, std 16.28, range [40.94, 98.62]

Foldseek 3Di:
DDDPPDDPPVVVQVVVVVVCQVCLVVLLVLLVLADPVLSVLSCCCRVVVDQLPRVCVVVVHDSVVSVVSNVVSSVLSPDLLSVCCVVVVVLQPPVLNQLSCVCRRHVHDLVVSCVVVVHDSVVSVVSVVVSVVSSVVVVVVVVVVVVVVVVVVVVVVPPPD

Mean predicted aligned error: 7.32 Å

Radius of gyration: 21.8 Å; Cα contacts (8 Å, |Δi|>4): 109; chains: 1; bounding box: 51×40×77 Å